Protein AF-A0A1N7IMC8-F1 (afdb_monomer)

Sequence (150 aa):
MKEKTPDLRNIAESLFIVNRHAKTAPDPRQLYELKKQTVSKLIQEKKAKKIGLHYSDRPRLSQQHSILLIEVAGYYFHIPAEKKDFQELKHLGKVDTTYRNPKPKLSLSKSKRILQQYLGKQINTAPRPSAYGSMLGNQQVVPWNQRVRR

Foldseek 3Di:
DPPDQDDQVLLLLLLVQLVVCLVPPPDNVVSVVLNVLLVVVCVVVVQKAFAAWEWDPDDPPPDTAIWTWIDHPNHIDTDHDDPVRVVVHDYPYHDDPPDDDDNDPDDNVVSSVNSCVNSVHDPPPPPDPPPPPDPPDVDPPDPPVPDDDD

Nearest PDB structures (foldseek):
  9hac-assembly1_B  TM=3.250E-01  e=1.115E+00  synthetic construct
  5aql-assembly2_C  TM=2.112E-01  e=3.549E+00  Homo sapiens
  7nqr-assembly1_A  TM=2.991E-01  e=8.330E+00  Plasmodium falciparum 3D7

Solvent-accessible surface area (backbone atoms only — not comparable to full-atom values): 9426 Å² total; per-residue (Å²): 132,85,80,79,75,74,53,64,53,59,46,36,45,22,48,52,47,40,54,57,46,34,76,71,42,94,77,28,66,70,42,49,51,53,49,51,55,51,51,54,48,31,47,76,68,66,62,36,45,81,74,26,30,24,45,51,96,75,50,89,76,83,54,86,42,60,30,28,36,32,38,28,77,86,33,73,46,81,44,86,52,53,81,64,49,70,76,76,39,57,75,70,45,68,68,77,78,85,72,72,65,79,84,67,91,76,53,63,72,59,20,52,52,52,50,32,55,70,70,68,47,80,79,82,70,70,76,73,78,56,94,86,62,77,87,74,64,92,68,85,74,75,58,86,91,73,66,80,84,128

Secondary structure (DSSP, 8-state):
----PPPHHHHHHHHHHHHHHHTT-SS-HHHHHHHHHHHHHHHHTT-SEEEEEEE-S--TTSS--EEEEEEETTEEEEEEPPTTHHHHS-EEESPP-S---------HHHHHHHHHHHTT-----PPPP-TTS-S--------GGG----

Mean predicted aligned error: 10.36 Å

Organism: NCBI:txid570947

InterPro domains:
  IPR025552 YkyB-like protein [PF14177] (8-121)

pLDDT: mean 84.99, std 15.81, range [43.16, 97.5]

Structure (mmCIF, N/CA/C/O backbone):
data_AF-A0A1N7IMC8-F1
#
_entry.id   AF-A0A1N7IMC8-F1
#
loop_
_atom_site.group_PDB
_atom_site.id
_atom_site.type_symbol
_atom_site.label_atom_id
_atom_site.label_alt_id
_atom_site.label_comp_id
_atom_site.label_asym_id
_atom_site.label_entity_id
_atom_site.label_seq_id
_atom_site.pdbx_PDB_ins_code
_atom_site.Cartn_x
_atom_site.Cartn_y
_atom_site.Cartn_z
_atom_site.occupancy
_atom_site.B_iso_or_equiv
_atom_site.auth_seq_id
_atom_site.auth_comp_id
_atom_site.auth_asym_id
_atom_site.auth_atom_id
_atom_site.pdbx_PDB_model_num
ATOM 1 N N . MET A 1 1 ? -5.290 19.804 -24.108 1.00 43.16 1 MET A N 1
ATOM 2 C CA . MET A 1 1 ? -5.328 18.322 -24.137 1.00 43.16 1 MET A CA 1
ATOM 3 C C . MET A 1 1 ? -5.717 17.848 -22.742 1.00 43.16 1 MET A C 1
ATOM 5 O O . MET A 1 1 ? -5.016 18.203 -21.807 1.00 43.16 1 MET A O 1
ATOM 9 N N . LYS A 1 2 ? -6.851 17.158 -22.554 1.00 47.12 2 LYS A N 1
ATOM 10 C CA . LYS A 1 2 ? -7.217 16.620 -21.229 1.00 47.12 2 LYS A CA 1
ATOM 11 C C . LYS A 1 2 ? -6.262 15.468 -20.912 1.00 47.12 2 LYS A C 1
ATOM 13 O O . LYS A 1 2 ? -6.271 14.469 -21.628 1.00 47.12 2 LYS A O 1
ATOM 18 N N . GLU A 1 3 ? -5.415 15.613 -19.896 1.00 59.81 3 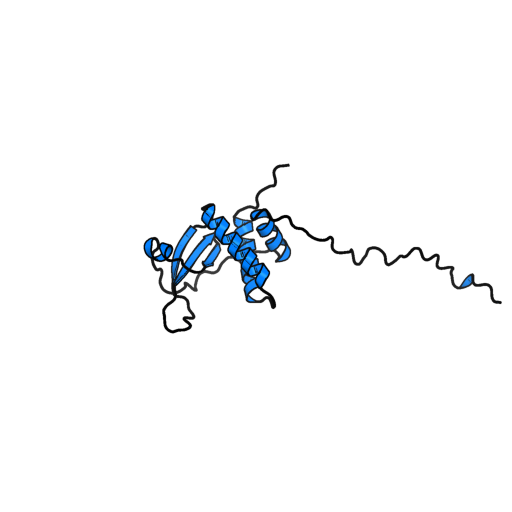GLU A N 1
ATOM 19 C CA . GLU A 1 3 ? -4.578 14.507 -19.430 1.00 59.81 3 GLU A CA 1
ATOM 20 C C . GLU A 1 3 ? -5.482 13.344 -19.010 1.00 59.81 3 GLU A C 1
ATOM 22 O O . GLU A 1 3 ? -6.345 13.483 -18.142 1.00 59.81 3 GLU A O 1
ATOM 27 N N . LYS A 1 4 ? -5.327 12.194 -19.671 1.00 76.25 4 LYS A N 1
ATOM 28 C CA . LYS A 1 4 ? -6.097 10.993 -19.349 1.00 76.25 4 LYS A CA 1
ATOM 29 C C . LYS A 1 4 ? -5.653 10.507 -17.973 1.00 76.25 4 LYS A C 1
ATOM 31 O O . LYS A 1 4 ? -4.499 10.109 -17.801 1.00 76.25 4 LYS A O 1
ATOM 36 N N . THR A 1 5 ? -6.555 10.551 -16.999 1.00 81.06 5 THR A N 1
ATOM 37 C CA . THR A 1 5 ? -6.303 10.009 -15.666 1.00 81.06 5 THR A CA 1
ATOM 38 C C . THR A 1 5 ? -5.997 8.510 -15.772 1.00 81.06 5 THR A C 1
ATOM 40 O O . THR A 1 5 ? -6.644 7.803 -16.554 1.00 81.06 5 THR A O 1
ATOM 43 N N . PRO A 1 6 ? -4.989 7.999 -15.042 1.00 87.50 6 PRO A N 1
ATOM 44 C CA . PRO A 1 6 ? -4.719 6.570 -15.031 1.00 87.50 6 PRO A CA 1
ATOM 45 C C . PRO A 1 6 ? -5.919 5.791 -14.488 1.00 87.50 6 PRO A C 1
ATOM 47 O O . PRO A 1 6 ? -6.546 6.206 -13.514 1.00 87.50 6 PRO A O 1
ATOM 50 N N . ASP A 1 7 ? -6.209 4.649 -15.107 1.00 94.00 7 ASP A N 1
ATOM 51 C CA . ASP A 1 7 ? -7.248 3.729 -14.641 1.00 94.00 7 ASP A CA 1
ATOM 52 C C . ASP A 1 7 ? -6.953 3.210 -13.218 1.00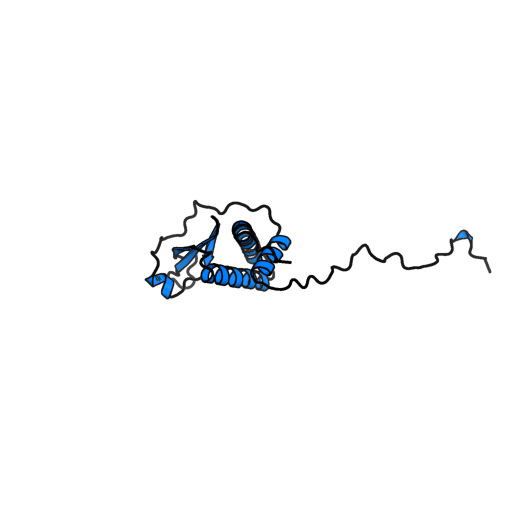 94.00 7 ASP A C 1
ATOM 54 O O . ASP A 1 7 ? -5.792 2.989 -12.854 1.00 94.00 7 ASP A O 1
ATOM 58 N N . LEU A 1 8 ? -7.995 2.984 -12.413 1.00 95.62 8 LEU A N 1
ATOM 59 C CA . LEU A 1 8 ? -7.873 2.600 -11.004 1.00 95.62 8 LEU A CA 1
ATOM 60 C C . LEU A 1 8 ? -7.145 1.263 -10.839 1.00 95.62 8 LEU A C 1
ATOM 62 O O . LEU A 1 8 ? -6.298 1.122 -9.955 1.00 95.62 8 LEU A O 1
ATOM 66 N N . ARG A 1 9 ? -7.404 0.308 -11.737 1.00 96.12 9 ARG A N 1
ATOM 67 C CA . ARG A 1 9 ? -6.698 -0.977 -11.763 1.00 96.12 9 ARG A CA 1
ATOM 68 C C . ARG A 1 9 ? -5.202 -0.796 -12.015 1.00 96.12 9 ARG A C 1
ATOM 70 O O . ARG A 1 9 ? -4.387 -1.377 -11.306 1.00 96.12 9 ARG A O 1
ATOM 77 N N . ASN A 1 10 ? -4.827 0.069 -12.959 1.00 96.12 10 ASN A N 1
ATOM 78 C CA . ASN A 1 10 ? -3.420 0.385 -13.221 1.00 96.12 10 ASN A CA 1
ATOM 79 C C . ASN A 1 10 ? -2.742 1.041 -12.011 1.00 96.12 10 ASN A C 1
ATOM 81 O O . ASN A 1 10 ? -1.562 0.788 -11.762 1.00 96.12 10 ASN A O 1
ATOM 85 N N . ILE A 1 11 ? -3.468 1.867 -11.252 1.00 97.12 11 ILE A N 1
ATOM 86 C CA . ILE A 1 11 ? -2.967 2.468 -10.009 1.00 97.12 11 ILE A CA 1
ATOM 87 C C . ILE A 1 11 ? -2.733 1.381 -8.955 1.00 97.12 11 ILE A C 1
ATOM 89 O O . ILE A 1 11 ? -1.652 1.339 -8.371 1.00 97.12 11 ILE A O 1
ATOM 93 N N . ALA A 1 12 ? -3.693 0.477 -8.747 1.00 97.38 12 ALA A N 1
ATOM 94 C CA . ALA A 1 12 ? -3.580 -0.627 -7.795 1.00 97.38 12 ALA A CA 1
ATOM 95 C C . ALA A 1 12 ? -2.404 -1.566 -8.125 1.00 97.38 12 ALA A C 1
ATOM 97 O O . ALA A 1 12 ? -1.564 -1.851 -7.267 1.00 97.38 12 ALA A O 1
ATOM 98 N N . GLU A 1 13 ? -2.279 -1.969 -9.391 1.00 97.38 13 GLU A N 1
ATOM 99 C CA . GLU A 1 13 ? -1.165 -2.777 -9.894 1.00 97.38 13 GLU A CA 1
ATOM 100 C C . GLU A 1 13 ? 0.189 -2.075 -9.693 1.00 97.38 13 GLU A C 1
ATOM 102 O O . GLU A 1 13 ? 1.155 -2.675 -9.208 1.00 97.38 13 GLU A O 1
ATOM 107 N N . SER A 1 14 ? 0.253 -0.777 -10.007 1.00 97.50 14 SER A N 1
ATOM 108 C CA . SER A 1 14 ? 1.459 0.039 -9.830 1.00 97.50 14 SER A CA 1
ATOM 109 C C . SER A 1 14 ? 1.839 0.191 -8.356 1.00 97.50 14 SER A C 1
ATOM 111 O O . SER A 1 14 ? 3.016 0.090 -8.001 1.00 97.50 14 SER A O 1
ATOM 113 N N . LEU A 1 15 ? 0.850 0.395 -7.484 1.00 97.38 15 LEU A N 1
ATOM 114 C CA . LEU A 1 15 ? 1.028 0.497 -6.039 1.00 97.38 15 LEU A CA 1
ATOM 115 C C . LEU A 1 15 ? 1.559 -0.815 -5.451 1.00 97.38 15 LEU A C 1
ATOM 117 O O . LEU A 1 15 ? 2.469 -0.791 -4.618 1.00 97.38 15 LEU A O 1
ATOM 121 N N . PHE A 1 16 ? 1.057 -1.959 -5.923 1.00 97.25 16 PHE A N 1
ATOM 122 C CA . PHE A 1 16 ? 1.556 -3.278 -5.539 1.00 97.25 16 PHE A CA 1
ATOM 123 C C . PHE A 1 16 ? 3.033 -3.463 -5.891 1.00 97.25 16 PHE A C 1
ATOM 125 O O . PHE A 1 16 ? 3.822 -3.879 -5.038 1.00 97.25 16 PHE A O 1
ATOM 132 N N . ILE A 1 17 ? 3.430 -3.099 -7.112 1.00 97.06 17 ILE A N 1
ATOM 133 C CA . ILE A 1 17 ? 4.825 -3.186 -7.556 1.00 97.06 17 ILE A CA 1
ATOM 134 C C . ILE A 1 17 ? 5.719 -2.260 -6.731 1.00 97.06 17 ILE A C 1
ATOM 136 O O . ILE A 1 17 ? 6.728 -2.713 -6.192 1.00 97.06 17 ILE A O 1
ATOM 140 N N . VAL A 1 18 ? 5.346 -0.988 -6.570 1.00 96.75 18 VAL A N 1
ATOM 141 C CA . VAL A 1 18 ? 6.126 -0.019 -5.782 1.00 96.75 18 VAL A CA 1
ATOM 142 C C . VAL A 1 18 ? 6.307 -0.499 -4.342 1.00 96.75 18 VAL A C 1
ATOM 144 O O . VAL A 1 18 ? 7.423 -0.470 -3.830 1.00 96.75 18 VAL A O 1
ATOM 147 N N . ASN A 1 19 ? 5.254 -1.025 -3.712 1.00 95.56 19 ASN A N 1
ATOM 148 C CA . ASN A 1 19 ? 5.325 -1.584 -2.363 1.00 95.56 19 ASN A CA 1
ATOM 149 C C . ASN A 1 19 ? 6.230 -2.826 -2.289 1.00 95.56 19 ASN A C 1
ATOM 151 O O . ASN A 1 19 ? 6.988 -2.967 -1.333 1.00 95.56 19 ASN A O 1
ATOM 155 N N . ARG A 1 20 ? 6.193 -3.714 -3.294 1.00 94.81 20 ARG A N 1
ATOM 156 C CA . ARG A 1 20 ? 7.106 -4.866 -3.376 1.00 94.81 20 ARG A CA 1
ATOM 157 C C . ARG A 1 20 ? 8.563 -4.408 -3.425 1.00 94.81 20 ARG A C 1
ATOM 159 O O . ARG A 1 20 ? 9.373 -4.925 -2.667 1.00 94.81 20 ARG A O 1
ATOM 166 N N . HIS A 1 21 ? 8.881 -3.432 -4.274 1.00 95.12 21 HIS A N 1
ATOM 167 C CA . HIS A 1 21 ? 10.244 -2.912 -4.396 1.00 95.12 21 HIS A CA 1
ATOM 168 C C . HIS A 1 21 ? 10.690 -2.122 -3.162 1.00 95.12 21 HIS A C 1
ATOM 170 O O . HIS A 1 21 ? 11.843 -2.238 -2.770 1.00 95.12 21 HIS A O 1
ATOM 176 N N . ALA A 1 22 ? 9.797 -1.383 -2.500 1.00 94.44 22 ALA A N 1
ATOM 177 C CA . ALA A 1 22 ? 10.119 -0.666 -1.263 1.00 94.44 22 ALA A CA 1
ATOM 178 C C . ALA A 1 22 ? 10.564 -1.602 -0.124 1.00 94.44 22 ALA A C 1
ATOM 180 O O . ALA A 1 22 ? 11.336 -1.194 0.736 1.00 94.44 22 ALA A O 1
ATOM 181 N N . LYS A 1 23 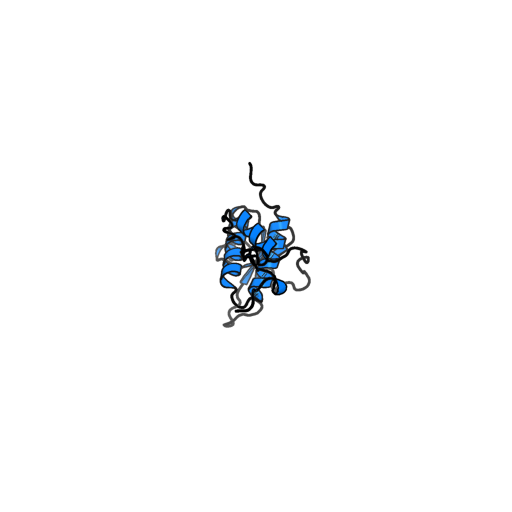? 10.101 -2.860 -0.115 1.00 91.00 23 LYS A N 1
ATOM 182 C CA . LYS A 1 23 ? 10.508 -3.864 0.883 1.00 91.00 23 LYS A CA 1
ATOM 183 C C . LYS A 1 23 ? 11.911 -4.423 0.654 1.00 91.00 23 LYS A C 1
ATOM 185 O O . LYS A 1 23 ? 12.480 -4.982 1.582 1.00 91.00 23 LYS A O 1
ATOM 190 N N . THR A 1 24 ? 12.434 -4.325 -0.566 1.00 93.00 24 THR A N 1
ATOM 191 C CA . THR A 1 24 ? 13.697 -4.968 -0.964 1.00 93.00 24 THR A CA 1
ATOM 192 C C . THR A 1 24 ? 14.752 -3.979 -1.457 1.00 93.00 24 THR A C 1
ATOM 194 O O . THR A 1 24 ? 15.873 -4.387 -1.738 1.00 93.00 24 THR A O 1
ATOM 197 N N . ALA A 1 25 ? 14.404 -2.703 -1.641 1.00 91.25 25 ALA A N 1
ATOM 198 C CA . ALA A 1 25 ? 15.323 -1.682 -2.128 1.00 91.25 25 ALA A CA 1
ATOM 199 C C . ALA A 1 25 ? 16.345 -1.290 -1.041 1.00 91.25 25 ALA A C 1
ATOM 201 O O . ALA A 1 25 ? 15.937 -1.106 0.106 1.00 91.25 25 ALA A O 1
ATOM 202 N N . PRO A 1 26 ? 17.628 -1.079 -1.397 1.00 90.19 26 PRO A N 1
ATOM 203 C CA . PRO A 1 26 ? 18.638 -0.569 -0.465 1.00 90.19 26 PRO A CA 1
ATOM 204 C C . PRO A 1 26 ? 18.283 0.810 0.111 1.00 90.19 26 PRO A C 1
ATOM 206 O O . PRO A 1 26 ? 18.447 1.038 1.304 1.00 90.19 26 PRO A O 1
ATOM 209 N N . ASP A 1 27 ? 17.735 1.704 -0.722 1.00 92.06 27 ASP A N 1
ATOM 210 C CA . ASP A 1 27 ? 17.141 2.974 -0.289 1.00 92.06 27 ASP A CA 1
ATOM 211 C C . ASP A 1 27 ? 15.647 3.020 -0.660 1.00 92.06 27 ASP A C 1
ATOM 213 O O . ASP A 1 27 ? 15.291 3.244 -1.824 1.00 92.06 27 ASP A O 1
ATOM 217 N N . PRO A 1 28 ? 14.739 2.790 0.306 1.00 93.31 28 PRO A N 1
ATOM 218 C CA . PRO A 1 28 ? 13.314 2.716 0.029 1.00 93.31 28 PRO A CA 1
ATOM 219 C C . PRO A 1 28 ? 12.575 4.048 0.242 1.00 93.31 28 PRO A C 1
ATOM 221 O O . PRO A 1 28 ? 11.362 4.097 0.020 1.00 93.31 28 PRO A O 1
ATOM 224 N N . ARG A 1 29 ? 13.255 5.130 0.662 1.00 93.75 29 ARG A N 1
ATOM 225 C CA . ARG A 1 29 ? 12.621 6.390 1.111 1.00 93.75 29 ARG A CA 1
ATOM 226 C C . ARG A 1 29 ? 11.637 6.955 0.084 1.00 93.75 29 ARG A C 1
ATOM 228 O O . ARG A 1 29 ? 10.473 7.194 0.405 1.00 93.75 29 ARG A O 1
ATOM 235 N N . GLN A 1 30 ? 12.071 7.090 -1.170 1.00 93.38 30 GLN A N 1
ATOM 236 C CA . GLN A 1 30 ? 11.233 7.630 -2.249 1.00 93.38 30 GLN A CA 1
ATOM 237 C C . GLN A 1 30 ? 10.020 6.741 -2.563 1.00 93.38 30 GLN A C 1
ATOM 239 O O . GLN A 1 30 ? 8.939 7.245 -2.867 1.00 93.38 30 GLN A O 1
ATOM 244 N N . LEU A 1 31 ? 10.185 5.416 -2.497 1.00 95.06 31 LEU A N 1
ATOM 245 C CA . LEU A 1 31 ? 9.114 4.465 -2.800 1.00 95.06 31 LEU A CA 1
ATOM 246 C C . LEU A 1 31 ? 8.063 4.430 -1.685 1.00 95.06 31 LEU A C 1
ATOM 248 O O . LEU A 1 31 ? 6.869 4.353 -1.979 1.00 95.06 31 LEU A O 1
ATOM 252 N N . TYR A 1 32 ? 8.488 4.529 -0.421 1.00 93.62 32 TYR A N 1
ATOM 253 C CA . TYR A 1 32 ? 7.574 4.644 0.715 1.00 93.62 32 TYR A CA 1
ATOM 254 C C . TYR A 1 32 ? 6.756 5.926 0.658 1.00 93.62 32 TYR A C 1
ATOM 256 O O . TYR A 1 32 ? 5.542 5.872 0.849 1.00 93.62 32 TYR A O 1
ATOM 264 N N . GLU A 1 33 ? 7.395 7.052 0.347 1.00 94.88 33 GLU A N 1
ATOM 265 C CA . GLU A 1 33 ? 6.698 8.330 0.237 1.00 94.88 33 GLU A CA 1
ATOM 266 C C . GLU A 1 33 ? 5.683 8.312 -0.913 1.00 94.88 33 GLU A C 1
ATOM 268 O O . GLU A 1 33 ? 4.523 8.687 -0.733 1.00 94.88 33 GLU A O 1
ATOM 273 N N . LEU A 1 34 ? 6.075 7.765 -2.070 1.00 95.56 34 LEU A N 1
ATOM 274 C CA . LEU A 1 34 ? 5.180 7.602 -3.213 1.00 95.56 34 LEU A CA 1
ATOM 275 C C . LEU A 1 34 ? 3.972 6.715 -2.873 1.00 95.56 34 LEU A C 1
ATOM 277 O O . LEU A 1 34 ? 2.835 7.072 -3.190 1.00 95.56 34 LEU A O 1
ATOM 281 N N . LYS A 1 35 ? 4.198 5.582 -2.191 1.00 95.50 35 LYS A N 1
ATOM 282 C CA . LYS A 1 35 ? 3.127 4.700 -1.702 1.00 95.50 35 LYS A CA 1
ATOM 283 C C . LYS A 1 35 ? 2.196 5.454 -0.751 1.00 95.50 35 LYS A C 1
ATOM 285 O O . LYS A 1 35 ? 0.982 5.410 -0.939 1.00 95.50 35 LYS A O 1
ATOM 290 N N . LYS A 1 36 ? 2.754 6.125 0.260 1.00 95.56 36 LYS A N 1
ATOM 291 C CA . LYS A 1 36 ? 2.001 6.825 1.308 1.00 95.56 36 LYS A CA 1
ATOM 292 C C . LYS A 1 36 ? 1.072 7.873 0.704 1.00 95.56 36 LYS A C 1
ATOM 294 O O . LYS A 1 36 ? -0.132 7.802 0.918 1.00 95.56 36 LYS A O 1
ATOM 299 N N . GLN A 1 37 ? 1.612 8.770 -0.117 1.00 96.56 37 GLN A N 1
ATOM 300 C CA . GLN A 1 37 ? 0.835 9.822 -0.776 1.00 96.56 37 GLN A CA 1
ATOM 301 C C . GLN A 1 37 ? -0.264 9.254 -1.676 1.00 96.56 37 GLN A C 1
ATOM 303 O O . GLN A 1 37 ? -1.392 9.743 -1.658 1.00 96.56 37 GLN A O 1
ATOM 308 N N . THR A 1 38 ? 0.047 8.200 -2.438 1.00 97.12 38 THR A N 1
ATOM 309 C CA . THR A 1 38 ? -0.931 7.540 -3.315 1.00 97.12 38 THR A CA 1
ATOM 310 C C . THR A 1 38 ? -2.102 6.988 -2.508 1.00 97.12 38 THR A C 1
ATOM 312 O O . THR A 1 38 ? -3.253 7.237 -2.859 1.00 97.12 38 THR A O 1
ATOM 315 N N . VAL A 1 39 ? -1.826 6.268 -1.416 1.00 96.88 39 VAL A N 1
ATOM 316 C CA . VAL A 1 39 ? -2.875 5.693 -0.562 1.00 96.88 39 VAL A CA 1
ATOM 317 C C . VAL A 1 39 ? -3.704 6.783 0.109 1.00 96.88 39 VAL A C 1
ATOM 319 O O . VAL A 1 39 ? -4.929 6.709 0.065 1.00 96.88 39 VAL A O 1
ATOM 322 N N . SER A 1 40 ? -3.068 7.817 0.667 1.00 96.25 40 SER A N 1
ATOM 323 C CA . SER A 1 40 ? -3.786 8.947 1.268 1.00 96.25 40 SER A CA 1
ATOM 324 C C . SER A 1 40 ? -4.746 9.596 0.270 1.00 96.25 40 SER A C 1
ATOM 326 O O . SER A 1 40 ? -5.913 9.798 0.597 1.00 96.25 40 SER A O 1
ATOM 328 N N . LYS A 1 41 ? -4.297 9.829 -0.970 1.00 96.94 41 LYS A N 1
ATOM 329 C CA . LYS A 1 41 ? -5.143 10.378 -2.036 1.00 96.94 41 LYS A CA 1
ATOM 330 C C . LYS A 1 41 ? -6.288 9.432 -2.415 1.00 96.94 41 LYS A C 1
ATOM 332 O O . LYS A 1 41 ? -7.419 9.877 -2.551 1.00 96.94 41 LYS A O 1
ATOM 337 N N . LEU A 1 42 ? -6.032 8.127 -2.549 1.00 97.12 42 LEU A N 1
ATOM 338 C CA . LEU A 1 42 ? -7.078 7.135 -2.845 1.00 97.12 42 LEU A CA 1
ATOM 339 C C . LEU A 1 42 ? -8.169 7.084 -1.763 1.00 97.12 42 LEU A C 1
ATOM 341 O O . LEU A 1 42 ? -9.344 6.943 -2.096 1.00 97.12 42 LEU A O 1
ATOM 345 N N . ILE A 1 43 ? -7.797 7.210 -0.487 1.00 95.62 43 ILE A N 1
ATOM 346 C CA . ILE A 1 43 ? -8.752 7.253 0.629 1.00 95.62 43 ILE A CA 1
ATOM 347 C C . ILE A 1 43 ? -9.560 8.557 0.593 1.00 95.62 43 ILE A C 1
ATOM 349 O O . ILE A 1 43 ? -10.783 8.512 0.698 1.00 95.62 43 ILE A O 1
ATOM 353 N N . GLN A 1 44 ? -8.903 9.704 0.388 1.00 95.75 44 GLN A N 1
ATOM 354 C CA . GLN A 1 44 ? -9.566 11.012 0.277 1.00 95.75 44 GLN A CA 1
ATOM 355 C C . GLN A 1 44 ? -10.569 11.059 -0.884 1.00 95.75 44 GLN A C 1
ATOM 357 O O . GLN A 1 44 ? -11.675 11.569 -0.730 1.00 95.75 44 GLN A O 1
ATOM 362 N N . GLU A 1 45 ? -10.214 10.470 -2.026 1.00 96.06 45 GLU A N 1
ATOM 363 C CA . GLU A 1 45 ? -11.076 10.380 -3.210 1.00 96.06 45 GLU A CA 1
ATOM 364 C C . GLU A 1 45 ? -12.132 9.263 -3.119 1.00 96.06 45 GLU A C 1
ATOM 366 O O . GLU A 1 45 ? -12.849 9.028 -4.090 1.00 96.06 45 GLU A O 1
ATOM 371 N N . LYS A 1 46 ? -12.231 8.551 -1.985 1.00 96.12 46 LYS A N 1
ATOM 372 C CA . LYS A 1 46 ? -13.132 7.397 -1.782 1.00 96.12 46 LYS A CA 1
ATOM 373 C C . LYS A 1 46 ? -12.957 6.279 -2.826 1.00 96.12 46 LYS A C 1
ATOM 375 O O . LYS A 1 46 ? -13.881 5.519 -3.095 1.00 96.12 46 LYS A O 1
ATOM 380 N N . LYS A 1 47 ? -11.757 6.162 -3.403 1.00 96.50 47 LYS A N 1
ATOM 381 C CA . LYS A 1 47 ? -11.363 5.112 -4.364 1.00 96.50 47 LYS A CA 1
ATOM 382 C C . LYS A 1 47 ? -10.741 3.887 -3.695 1.00 96.50 47 LYS A C 1
ATOM 384 O O . LYS A 1 47 ? -10.574 2.860 -4.345 1.00 96.50 47 LYS A O 1
ATOM 389 N N . ALA A 1 48 ? -10.371 4.007 -2.421 1.00 97.06 48 ALA A N 1
ATOM 390 C CA . ALA A 1 48 ? -9.963 2.894 -1.575 1.00 97.06 48 ALA A CA 1
ATOM 391 C C . ALA A 1 48 ? -11.061 2.582 -0.558 1.00 97.06 48 ALA A C 1
ATOM 393 O O . ALA A 1 48 ? -11.558 3.484 0.121 1.00 97.06 48 ALA A O 1
ATOM 394 N N . LYS A 1 49 ? -11.397 1.301 -0.410 1.00 96.62 49 LYS A N 1
ATOM 395 C CA . LYS A 1 49 ? -12.350 0.829 0.592 1.00 96.62 49 LYS A CA 1
ATOM 396 C C . LYS A 1 49 ? -11.602 0.362 1.834 1.00 96.62 49 LYS A C 1
ATOM 398 O O . LYS A 1 49 ? -10.740 -0.509 1.748 1.00 96.62 49 LYS A O 1
ATOM 403 N N . LYS A 1 50 ? -11.943 0.911 3.001 1.00 96.75 50 LYS A N 1
ATOM 404 C CA . LYS A 1 50 ? -11.485 0.374 4.289 1.00 96.75 50 LYS A CA 1
ATOM 405 C C . LYS A 1 50 ? -12.287 -0.891 4.603 1.00 96.75 50 LYS A C 1
ATOM 407 O O . LYS A 1 50 ? -13.513 -0.841 4.630 1.00 96.75 50 LYS A O 1
ATOM 412 N N . ILE A 1 51 ? -11.609 -2.022 4.778 1.00 96.25 51 ILE A N 1
ATOM 413 C CA . ILE A 1 51 ? -12.260 -3.330 4.958 1.00 96.25 51 ILE A CA 1
ATOM 414 C C . ILE A 1 51 ? -12.369 -3.696 6.438 1.00 96.25 51 ILE A C 1
ATOM 416 O O . ILE A 1 51 ? -13.413 -4.169 6.883 1.00 96.25 51 ILE A O 1
ATOM 420 N N . GLY A 1 52 ? -11.301 -3.481 7.202 1.00 96.50 52 GLY A N 1
ATOM 421 C CA . GLY A 1 52 ? -11.263 -3.814 8.622 1.00 96.50 52 GLY A CA 1
ATOM 422 C C . GLY A 1 52 ? -9.851 -3.818 9.188 1.00 96.50 52 GLY A C 1
ATOM 423 O O . GLY A 1 52 ? -8.886 -3.503 8.490 1.00 96.50 52 GLY A O 1
ATOM 424 N N . LEU A 1 53 ? -9.738 -4.177 10.461 1.00 96.00 53 LEU A N 1
ATOM 425 C CA . LEU A 1 53 ? -8.471 -4.206 11.188 1.00 96.00 53 LEU A CA 1
ATOM 426 C C . LEU A 1 53 ? -7.947 -5.637 11.317 1.00 96.00 53 LEU A C 1
ATOM 428 O O . LEU A 1 53 ? -8.707 -6.555 11.606 1.00 96.00 53 LEU A O 1
ATOM 432 N N . HIS A 1 54 ? -6.648 -5.824 11.137 1.00 94.81 54 HIS A N 1
ATOM 433 C CA . HIS A 1 54 ? -5.953 -7.070 11.446 1.00 94.81 54 HIS A CA 1
ATOM 434 C C . HIS A 1 54 ? -4.935 -6.843 12.550 1.00 94.81 54 HIS A C 1
ATOM 436 O O . HIS A 1 54 ? -4.358 -5.763 12.653 1.00 94.81 54 HIS A O 1
ATOM 442 N N . TYR A 1 55 ? -4.621 -7.886 13.306 1.00 91.75 55 TYR A N 1
ATOM 443 C CA . TYR A 1 55 ? -3.455 -7.870 14.175 1.00 91.75 55 TYR A CA 1
ATOM 444 C C . TYR A 1 55 ? -2.169 -7.921 13.348 1.00 91.75 55 TYR A C 1
ATOM 446 O O . TYR A 1 55 ? -2.081 -8.633 12.353 1.00 91.75 55 TYR A O 1
ATOM 454 N N . SER A 1 56 ? -1.162 -7.160 13.763 1.00 88.44 56 SER A N 1
ATOM 455 C CA . SER A 1 56 ? 0.188 -7.235 13.215 1.00 88.44 56 SER A CA 1
ATOM 456 C C . SER A 1 56 ? 0.871 -8.522 13.670 1.00 88.44 56 SER A C 1
ATOM 458 O O . SER A 1 56 ? 0.893 -8.823 14.862 1.00 88.44 56 SER A O 1
ATOM 460 N N . ASP A 1 57 ? 1.509 -9.232 12.741 1.00 81.12 57 ASP A N 1
ATOM 461 C CA . ASP A 1 57 ? 2.222 -10.483 13.034 1.00 81.12 57 ASP A CA 1
ATOM 462 C C . ASP A 1 57 ? 3.511 -10.285 13.857 1.00 81.12 57 ASP A C 1
ATOM 464 O O . ASP A 1 57 ? 4.072 -11.251 14.369 1.00 81.12 57 ASP A O 1
ATOM 468 N N . ARG A 1 58 ? 4.032 -9.051 13.965 1.00 77.75 58 ARG A N 1
ATOM 469 C CA . ARG A 1 58 ? 5.297 -8.746 14.668 1.00 77.75 58 ARG A CA 1
ATOM 470 C C . ARG A 1 58 ? 5.138 -7.611 15.690 1.00 77.75 58 ARG A C 1
ATOM 472 O O . ARG A 1 58 ? 5.610 -6.498 15.436 1.00 77.75 58 ARG A O 1
ATOM 479 N N . PRO A 1 59 ? 4.479 -7.847 16.838 1.00 73.19 59 PRO A N 1
ATOM 480 C CA . PRO A 1 59 ? 4.426 -6.869 17.920 1.00 73.19 59 PRO A CA 1
ATOM 481 C C . PRO A 1 59 ? 5.816 -6.719 18.562 1.00 73.19 59 PRO A C 1
ATOM 483 O O . PRO A 1 59 ? 6.390 -7.685 19.052 1.00 73.19 59 PRO A O 1
ATOM 486 N N . ARG A 1 60 ? 6.387 -5.506 18.547 1.00 67.75 60 ARG A N 1
ATOM 487 C CA . ARG A 1 60 ? 7.747 -5.240 19.068 1.00 67.75 60 ARG A CA 1
ATOM 488 C C . ARG A 1 60 ? 7.844 -5.224 20.601 1.00 67.75 60 ARG A C 1
ATOM 490 O O . ARG A 1 60 ? 8.922 -5.469 21.121 1.00 67.75 60 ARG A O 1
ATOM 497 N N . LEU A 1 61 ? 6.756 -4.895 21.303 1.00 68.88 61 LEU A N 1
ATOM 498 C CA . LEU A 1 61 ? 6.737 -4.626 22.753 1.00 68.88 61 LEU A CA 1
ATOM 499 C C . LEU A 1 61 ? 5.629 -5.406 23.484 1.00 68.88 61 LEU A C 1
ATOM 501 O O . LEU A 1 61 ? 5.038 -4.897 24.430 1.00 68.88 61 LEU A O 1
ATOM 505 N N . SER A 1 62 ? 5.257 -6.591 22.986 1.00 63.19 62 SER A N 1
ATOM 506 C CA . SER A 1 62 ? 4.120 -7.403 23.475 1.00 63.19 62 SER A CA 1
ATOM 507 C C . SER A 1 62 ? 2.738 -6.728 23.440 1.00 63.19 62 SER A C 1
ATOM 509 O O . SER A 1 62 ? 1.732 -7.378 23.703 1.00 63.19 62 SER A O 1
ATOM 511 N N . GLN A 1 63 ? 2.647 -5.458 23.043 1.00 71.12 63 GLN A N 1
ATOM 512 C CA . GLN A 1 63 ? 1.386 -4.791 22.750 1.00 71.12 63 GLN A CA 1
ATOM 513 C C . GLN A 1 63 ? 0.915 -5.181 21.350 1.00 71.12 63 GLN A C 1
ATOM 515 O O . GLN A 1 63 ? 1.626 -5.009 20.352 1.00 71.12 63 GLN A O 1
ATOM 520 N N . GLN A 1 64 ? -0.295 -5.721 21.283 1.00 82.06 64 GLN A N 1
ATOM 521 C CA . GLN A 1 64 ? -0.930 -6.134 20.045 1.00 82.06 64 GLN A CA 1
ATOM 522 C C . GLN A 1 64 ? -1.255 -4.900 19.189 1.00 82.06 64 GLN A C 1
ATOM 524 O O . GLN A 1 64 ? -2.169 -4.135 19.485 1.00 82.06 64 GLN A O 1
ATOM 529 N N . HIS A 1 65 ? -0.481 -4.681 18.125 1.00 88.25 65 HIS A N 1
ATOM 530 C CA . HIS A 1 65 ? -0.719 -3.582 17.189 1.00 88.25 65 HIS A CA 1
ATOM 531 C C . HIS A 1 65 ? -1.725 -4.007 16.120 1.00 88.25 65 HIS A C 1
ATOM 533 O O . HIS A 1 65 ? -1.602 -5.104 15.576 1.00 88.25 65 HIS A O 1
ATOM 539 N N . SER A 1 66 ? -2.679 -3.137 15.787 1.00 91.56 66 SER A N 1
ATOM 540 C CA . SER A 1 66 ? -3.623 -3.383 14.692 1.00 91.56 66 SER A CA 1
ATOM 541 C C . SER A 1 66 ? -3.243 -2.577 13.453 1.00 91.56 66 SER A C 1
ATOM 543 O O . SER A 1 66 ? -2.859 -1.414 13.545 1.00 91.56 66 SER A O 1
ATOM 545 N N . ILE A 1 67 ? -3.363 -3.205 12.291 1.00 93.88 67 ILE A N 1
ATOM 546 C CA . ILE A 1 67 ? -3.110 -2.635 10.970 1.00 93.88 67 ILE A CA 1
ATOM 547 C C . ILE A 1 67 ? -4.415 -2.600 10.179 1.00 93.88 67 ILE A C 1
ATOM 549 O O . ILE A 1 67 ? -5.220 -3.528 10.235 1.00 93.88 67 ILE A O 1
ATOM 553 N N . LEU A 1 68 ? -4.619 -1.532 9.419 1.00 96.06 68 LEU A N 1
ATOM 554 C CA . LEU A 1 68 ? -5.808 -1.351 8.600 1.00 96.06 68 LEU A CA 1
ATOM 555 C C . LEU A 1 68 ? -5.634 -2.065 7.258 1.00 96.06 68 LEU A C 1
ATOM 557 O O . LEU A 1 68 ? -4.663 -1.819 6.540 1.00 96.06 68 LEU A O 1
ATOM 561 N N . LEU A 1 69 ? -6.597 -2.918 6.913 1.00 96.44 69 LEU A N 1
ATOM 562 C CA . LEU A 1 69 ? -6.749 -3.509 5.592 1.00 96.44 69 LEU A CA 1
ATOM 563 C C . LEU A 1 69 ? -7.587 -2.586 4.704 1.00 96.44 69 LEU A C 1
ATOM 565 O O . LEU A 1 69 ? -8.743 -2.284 5.014 1.00 96.44 69 LEU A O 1
ATOM 569 N N . ILE A 1 70 ? -7.022 -2.199 3.566 1.00 96.88 70 ILE A N 1
ATOM 570 C CA . ILE A 1 70 ? -7.733 -1.485 2.505 1.00 96.88 70 ILE A CA 1
ATOM 571 C C . ILE A 1 70 ? -7.759 -2.306 1.219 1.00 96.88 70 ILE A C 1
ATOM 573 O O . ILE A 1 70 ? -6.833 -3.072 0.949 1.00 96.88 70 ILE A O 1
ATOM 577 N N . GLU A 1 71 ? -8.796 -2.103 0.415 1.00 96.81 71 GLU A N 1
ATOM 578 C CA . GLU A 1 71 ? -8.970 -2.682 -0.915 1.00 96.81 71 GLU A CA 1
ATOM 579 C C . GLU A 1 71 ? -9.013 -1.572 -1.975 1.00 96.81 71 GLU A C 1
ATOM 581 O O . GLU A 1 71 ? -9.604 -0.509 -1.768 1.00 96.81 71 GLU A O 1
ATOM 586 N N . VAL A 1 72 ? -8.326 -1.807 -3.093 1.00 97.50 72 VAL A N 1
ATOM 587 C CA . VAL A 1 72 ? -8.271 -0.926 -4.262 1.00 97.50 72 VAL A CA 1
ATOM 588 C C . VAL A 1 72 ? -8.291 -1.792 -5.521 1.00 97.50 72 VAL A C 1
ATOM 590 O O . VAL A 1 72 ? -7.292 -2.433 -5.844 1.00 97.50 72 VAL A O 1
ATOM 593 N N . ALA A 1 73 ? -9.407 -1.800 -6.251 1.00 95.75 73 ALA A N 1
ATOM 594 C CA . ALA A 1 73 ? -9.576 -2.543 -7.507 1.00 95.75 73 ALA A CA 1
ATOM 595 C C . ALA A 1 73 ? -9.143 -4.027 -7.432 1.00 95.75 73 ALA A C 1
ATOM 597 O O . ALA A 1 73 ? -8.425 -4.526 -8.300 1.00 95.75 73 ALA A O 1
ATOM 598 N N . GLY A 1 74 ? -9.548 -4.729 -6.373 1.00 94.50 74 GLY A N 1
ATOM 599 C CA . GLY A 1 74 ? -9.230 -6.135 -6.104 1.00 94.50 74 GLY A CA 1
ATOM 600 C C . GLY A 1 74 ? -7.852 -6.375 -5.477 1.00 94.50 74 GLY A C 1
ATOM 601 O O . GLY A 1 74 ? -7.498 -7.519 -5.183 1.00 94.50 74 GLY A O 1
ATOM 602 N N . TYR A 1 75 ? -7.061 -5.323 -5.250 1.00 96.94 75 TYR A N 1
ATOM 603 C CA . TYR A 1 75 ? -5.793 -5.408 -4.531 1.00 96.94 75 TYR A CA 1
ATOM 604 C C . TYR A 1 75 ? -5.955 -4.978 -3.082 1.00 96.94 75 TYR A C 1
ATOM 606 O O . TYR A 1 75 ? -6.536 -3.939 -2.788 1.00 96.94 75 TYR A O 1
ATOM 614 N N . TYR A 1 76 ? -5.346 -5.738 -2.185 1.00 96.69 76 TYR A N 1
ATOM 615 C CA . TYR A 1 76 ? -5.3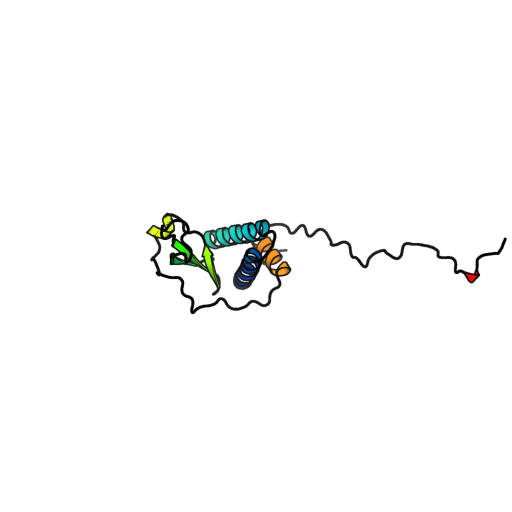99 -5.507 -0.754 1.00 96.69 76 TYR A CA 1
ATOM 616 C C . TYR A 1 76 ? -4.061 -4.995 -0.232 1.00 96.69 76 TYR A C 1
ATOM 618 O O . TYR A 1 76 ? -2.990 -5.493 -0.602 1.00 96.69 76 TYR A O 1
ATOM 626 N N . PHE A 1 77 ? -4.115 -4.002 0.648 1.00 95.38 77 PHE A N 1
ATOM 627 C CA . PHE A 1 77 ? -2.938 -3.387 1.2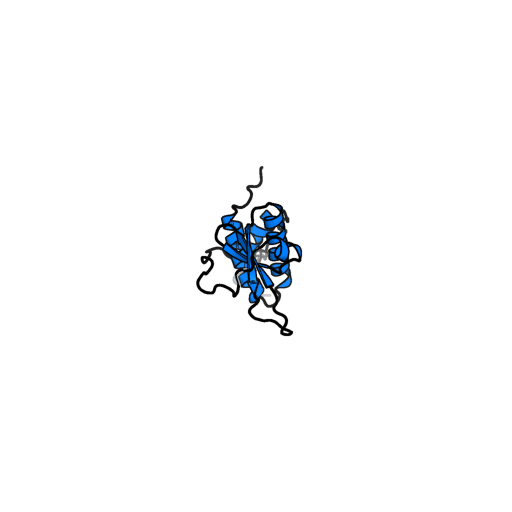49 1.00 95.38 77 PHE A CA 1
ATOM 628 C C . PHE A 1 77 ? -3.143 -3.175 2.740 1.00 95.38 77 PHE A C 1
ATOM 630 O O . PHE A 1 77 ? -4.230 -2.814 3.183 1.00 95.38 77 PHE A O 1
ATOM 637 N N . HIS A 1 78 ? -2.059 -3.320 3.499 1.00 94.25 78 HIS A N 1
ATOM 638 C CA . HIS A 1 78 ? -2.025 -2.913 4.896 1.00 94.25 78 HIS A CA 1
ATOM 639 C C . HIS A 1 78 ? -1.363 -1.545 5.051 1.00 94.25 78 HIS A C 1
ATOM 641 O O . HIS A 1 78 ? -0.299 -1.271 4.467 1.00 94.25 78 HIS A O 1
ATOM 647 N N . ILE A 1 79 ? -1.990 -0.705 5.868 1.00 93.62 79 ILE A N 1
ATOM 648 C CA . ILE A 1 79 ? -1.477 0.589 6.318 1.00 93.62 79 ILE A CA 1
ATOM 649 C C . ILE A 1 79 ? -1.588 0.705 7.845 1.00 93.62 79 ILE A C 1
ATOM 651 O O . ILE A 1 79 ? -2.336 -0.061 8.457 1.00 93.62 79 ILE A O 1
ATOM 655 N N . PRO A 1 80 ? -0.832 1.617 8.482 1.00 92.31 80 PRO A N 1
ATOM 656 C CA . PRO A 1 80 ? -1.013 1.901 9.903 1.00 92.31 80 PRO A CA 1
ATOM 657 C C . PRO A 1 80 ? -2.463 2.306 10.183 1.00 92.31 80 PRO A C 1
ATOM 659 O O . PRO A 1 80 ? -3.015 3.115 9.440 1.00 92.31 80 PRO A O 1
ATOM 662 N N . ALA A 1 81 ? -3.067 1.727 11.220 1.00 93.19 81 ALA A N 1
ATOM 663 C CA . ALA A 1 81 ? -4.413 2.095 11.643 1.00 93.19 81 ALA A CA 1
ATOM 664 C C . ALA A 1 81 ? -4.397 3.421 12.419 1.00 93.19 81 ALA A C 1
ATOM 666 O O . ALA A 1 81 ? -3.491 3.679 13.216 1.00 93.19 81 ALA A O 1
ATOM 667 N N . GLU A 1 82 ? -5.416 4.247 12.212 1.00 93.50 82 GLU A N 1
ATOM 668 C CA . GLU A 1 82 ? -5.653 5.484 12.950 1.00 93.50 82 GLU A CA 1
ATOM 669 C C . GLU A 1 82 ? -6.709 5.279 14.041 1.00 93.50 82 GLU A C 1
ATOM 671 O O . GLU A 1 82 ? -7.519 4.359 13.979 1.00 93.50 82 GLU A O 1
ATOM 676 N N . LYS A 1 83 ? -6.766 6.179 15.033 1.00 92.56 83 LYS A N 1
ATOM 677 C CA . LYS A 1 83 ? -7.727 6.085 16.153 1.00 92.56 83 LYS A CA 1
ATOM 678 C C . LYS A 1 83 ? -9.187 5.952 15.697 1.00 92.56 83 LYS A C 1
ATOM 680 O O . LYS A 1 83 ? -9.947 5.221 16.322 1.00 92.56 83 LYS A O 1
ATOM 685 N N . LYS A 1 84 ? -9.562 6.636 14.611 1.00 93.62 84 LYS A N 1
ATOM 686 C CA . LYS A 1 84 ? -10.919 6.589 14.044 1.00 93.62 84 LYS A CA 1
ATOM 687 C C . LYS A 1 84 ? -11.265 5.212 13.476 1.00 93.62 84 LYS A C 1
ATOM 689 O O . LYS A 1 84 ? -12.394 4.761 13.619 1.00 93.62 84 LYS A O 1
ATOM 694 N N . ASP A 1 85 ? -10.281 4.508 12.918 1.00 93.62 85 ASP A N 1
ATOM 695 C CA . ASP A 1 85 ? -10.496 3.183 12.332 1.00 93.62 85 ASP A CA 1
ATOM 696 C C . ASP A 1 85 ? -10.957 2.165 13.384 1.00 93.62 85 ASP A C 1
ATOM 698 O O . ASP A 1 85 ? -11.772 1.304 13.078 1.00 93.62 85 ASP A O 1
ATOM 702 N N . PHE A 1 86 ? -10.495 2.288 14.633 1.00 93.00 86 PHE A N 1
ATOM 703 C CA . PHE A 1 86 ? -10.920 1.424 15.744 1.00 93.00 86 PHE A CA 1
ATOM 704 C C . PHE A 1 86 ? -12.368 1.651 16.184 1.00 93.00 86 PHE A C 1
ATOM 706 O O . PHE A 1 86 ? -12.950 0.774 16.813 1.00 93.00 86 PHE A O 1
ATOM 713 N N . GLN A 1 87 ? -12.935 2.821 15.886 1.00 94.00 87 GLN A N 1
ATOM 714 C CA . GLN A 1 87 ? -14.321 3.153 16.219 1.00 94.00 87 GLN A CA 1
ATOM 715 C C . GLN A 1 87 ? -15.272 2.735 15.095 1.00 94.00 87 GLN A C 1
ATOM 717 O O . GLN A 1 87 ? -16.382 2.285 15.356 1.00 94.00 87 GLN A O 1
ATOM 722 N N . GLU A 1 88 ? -14.830 2.881 13.843 1.00 93.94 88 GLU A N 1
ATOM 723 C CA . GLU A 1 88 ? -15.672 2.697 12.657 1.00 93.94 88 GLU A CA 1
ATOM 724 C C . GLU A 1 88 ? -15.606 1.279 12.070 1.00 93.94 88 GLU A C 1
ATOM 726 O O . GLU A 1 88 ? -16.527 0.862 11.365 1.00 93.94 88 GLU A O 1
ATOM 731 N N . LEU A 1 89 ? -14.520 0.532 12.309 1.00 95.56 89 LEU A N 1
ATOM 732 C CA . LEU A 1 89 ? -14.256 -0.731 11.622 1.00 95.56 89 LEU A CA 1
ATOM 733 C C . LEU A 1 89 ? -14.161 -1.916 12.577 1.00 95.56 89 LEU A C 1
ATOM 735 O O . LEU A 1 89 ? -13.557 -1.860 13.645 1.00 95.56 89 LEU A O 1
ATOM 739 N N . LYS A 1 90 ? -14.687 -3.054 12.115 1.00 95.00 90 LYS A N 1
ATOM 740 C CA . LYS A 1 90 ? -14.555 -4.330 12.815 1.00 95.00 90 LYS A CA 1
ATOM 741 C C . LYS A 1 90 ? -13.122 -4.860 12.778 1.00 95.00 90 LYS A C 1
ATOM 743 O O . LYS A 1 90 ? -12.410 -4.742 11.774 1.00 95.00 90 LYS A O 1
ATOM 748 N N . HIS A 1 91 ? -12.744 -5.531 13.859 1.00 94.69 91 HIS A N 1
ATOM 749 C CA . HIS A 1 91 ? -11.515 -6.304 13.914 1.00 94.69 91 HIS A CA 1
ATOM 750 C C . HIS A 1 91 ? -11.732 -7.682 13.268 1.00 94.69 91 HIS A C 1
ATOM 752 O O . HIS A 1 91 ? -12.612 -8.437 13.668 1.00 94.69 91 HIS A O 1
ATOM 758 N N . LEU A 1 92 ? -10.936 -8.002 12.252 1.00 93.94 92 LEU A N 1
ATOM 759 C CA . LEU A 1 92 ? -11.001 -9.231 11.454 1.00 93.94 92 LEU A CA 1
ATOM 760 C C . LEU A 1 92 ? -10.134 -10.361 12.035 1.00 93.94 92 LEU A C 1
ATOM 762 O O . LEU A 1 92 ? -10.210 -11.499 11.586 1.00 93.94 92 LEU A O 1
ATOM 766 N N . GLY A 1 93 ? -9.318 -10.057 13.046 1.00 92.25 93 GLY A N 1
ATOM 767 C CA . GLY A 1 93 ? -8.479 -11.031 13.741 1.00 92.25 93 GLY A CA 1
ATOM 768 C C . GLY A 1 93 ? -7.069 -11.092 13.162 1.00 92.25 93 GLY A C 1
ATOM 769 O O . GLY A 1 93 ? -6.441 -10.056 12.938 1.00 92.25 93 GLY A O 1
ATOM 770 N N . LYS A 1 94 ? -6.537 -12.303 12.985 1.00 89.94 94 LYS A N 1
ATOM 771 C CA . LYS A 1 94 ? -5.202 -12.510 12.401 1.00 89.94 94 LYS A CA 1
ATOM 772 C C . LYS A 1 94 ? -5.222 -12.219 10.899 1.00 89.94 94 LYS A C 1
ATOM 774 O O . LYS A 1 94 ? -6.270 -12.297 10.268 1.00 89.94 94 LYS A O 1
ATOM 779 N N . VAL A 1 95 ? -4.061 -11.887 10.337 1.00 88.00 95 VAL A N 1
ATOM 780 C CA . VAL A 1 95 ? -3.926 -11.663 8.894 1.00 88.00 95 VAL A CA 1
ATOM 781 C C . VAL A 1 95 ? -4.285 -12.945 8.142 1.00 88.00 95 VAL A C 1
ATOM 783 O O . VAL A 1 95 ? -3.701 -13.999 8.389 1.00 88.00 95 VAL A O 1
ATOM 786 N N . ASP A 1 96 ? -5.222 -12.842 7.203 1.00 86.44 96 ASP A N 1
ATOM 787 C CA . ASP A 1 96 ? -5.522 -13.928 6.274 1.00 86.44 96 ASP A CA 1
ATOM 788 C C . ASP A 1 96 ? -4.330 -14.179 5.334 1.00 86.44 96 ASP A C 1
ATOM 790 O O . ASP A 1 96 ? -3.862 -13.282 4.627 1.00 86.44 96 ASP A O 1
ATOM 794 N N . THR A 1 97 ? -3.826 -15.413 5.342 1.00 85.31 97 THR A N 1
ATOM 795 C CA . THR A 1 97 ? -2.684 -15.854 4.529 1.00 85.31 97 THR A CA 1
ATOM 796 C C . THR A 1 97 ? -3.096 -16.604 3.264 1.00 85.31 97 THR A C 1
ATOM 798 O O . THR A 1 97 ? -2.238 -16.897 2.424 1.00 85.31 97 THR A O 1
ATOM 801 N N . THR A 1 98 ? -4.388 -16.904 3.105 1.00 89.50 98 THR A N 1
ATOM 802 C CA . THR A 1 98 ? -4.923 -17.683 1.982 1.00 89.50 98 THR A CA 1
ATOM 803 C C . THR A 1 98 ? -5.009 -16.848 0.708 1.00 89.50 98 THR A C 1
ATOM 805 O O . THR A 1 98 ? -4.655 -17.320 -0.376 1.00 89.50 98 THR A O 1
ATOM 808 N N . TYR A 1 99 ? -5.397 -15.578 0.831 1.00 89.69 99 TYR A N 1
ATOM 809 C CA . TYR A 1 99 ? -5.505 -14.670 -0.301 1.00 89.69 99 TYR A CA 1
ATOM 810 C C . TYR A 1 99 ? -4.159 -14.042 -0.682 1.00 89.69 99 TYR A C 1
ATOM 812 O O . TYR A 1 99 ? -3.371 -13.595 0.156 1.00 89.69 99 TYR A O 1
ATOM 820 N N . ARG A 1 100 ? -3.913 -13.924 -1.992 1.00 92.44 100 ARG A N 1
ATOM 821 C CA . ARG A 1 100 ? -2.779 -13.173 -2.537 1.00 92.44 100 ARG A CA 1
ATOM 822 C C . ARG A 1 100 ? -3.227 -12.258 -3.659 1.00 92.44 100 ARG A C 1
ATOM 824 O O . ARG A 1 100 ? -3.942 -12.673 -4.564 1.00 92.44 100 ARG A O 1
ATOM 831 N N . ASN A 1 101 ? -2.709 -11.033 -3.632 1.00 94.88 101 ASN A N 1
ATOM 832 C CA . ASN A 1 101 ? -2.899 -10.085 -4.722 1.00 94.88 101 ASN A CA 1
ATOM 833 C C . ASN A 1 101 ? -2.434 -10.682 -6.063 1.00 94.88 101 ASN A C 1
ATOM 835 O O . ASN A 1 101 ? -1.355 -11.292 -6.114 1.00 94.88 101 ASN A O 1
ATOM 839 N N . PRO A 1 102 ? -3.189 -10.466 -7.156 1.00 94.38 102 PRO A N 1
ATOM 840 C CA . PRO A 1 102 ? -2.808 -10.962 -8.469 1.00 94.38 102 PRO A CA 1
ATOM 841 C C . PRO A 1 102 ? -1.484 -10.341 -8.923 1.00 94.38 102 PRO A C 1
ATOM 843 O O . PRO A 1 102 ? -1.213 -9.163 -8.679 1.00 94.38 102 PRO A O 1
ATOM 846 N N . LYS A 1 103 ? -0.631 -11.127 -9.589 1.00 93.12 103 LYS A N 1
ATOM 847 C CA . LYS A 1 103 ? 0.700 -10.677 -10.027 1.00 93.12 103 LYS A CA 1
ATOM 848 C C . LYS A 1 103 ? 0.576 -9.744 -11.244 1.00 93.12 103 LYS A C 1
ATOM 850 O O . LYS A 1 103 ? 0.201 -10.229 -12.312 1.00 93.12 103 LYS A O 1
ATOM 855 N N . PRO A 1 104 ? 0.920 -8.447 -11.137 1.00 93.31 104 PRO A N 1
ATOM 856 C CA . PRO A 1 104 ? 0.857 -7.546 -12.283 1.00 93.31 104 PRO A CA 1
ATOM 857 C C . PRO A 1 104 ? 2.035 -7.760 -13.240 1.00 93.31 104 PRO A C 1
ATOM 859 O O . PRO A 1 104 ? 3.100 -8.231 -12.835 1.00 93.31 104 PRO A O 1
ATOM 862 N N . LYS A 1 105 ? 1.867 -7.344 -14.502 1.00 92.44 105 LYS A N 1
ATOM 863 C CA . LYS A 1 105 ? 2.910 -7.414 -15.549 1.00 92.44 105 LYS A CA 1
ATOM 864 C C . LYS A 1 105 ? 3.691 -6.101 -15.743 1.00 92.44 105 LYS A C 1
ATOM 866 O O . LYS A 1 105 ? 4.527 -6.008 -16.638 1.00 92.44 105 LYS A O 1
ATOM 871 N N . LEU A 1 106 ? 3.409 -5.059 -14.955 1.00 93.12 106 LEU A N 1
ATOM 872 C CA . LEU A 1 106 ? 4.038 -3.740 -15.105 1.00 93.12 106 LEU A CA 1
ATOM 873 C C . LEU A 1 106 ? 5.476 -3.719 -14.546 1.00 93.12 106 LEU A C 1
ATOM 875 O O . LEU A 1 106 ? 5.817 -4.441 -13.613 1.00 93.12 106 LEU A O 1
ATOM 879 N N . SER A 1 107 ? 6.325 -2.846 -15.098 1.00 96.12 107 SER A N 1
ATOM 880 C CA . SER A 1 107 ? 7.673 -2.596 -14.567 1.00 96.12 107 SER A CA 1
ATOM 881 C C . SER A 1 107 ? 7.656 -1.550 -13.448 1.00 96.12 107 SER A C 1
ATOM 883 O O . SER A 1 107 ? 6.747 -0.716 -13.379 1.00 96.12 107 SER A O 1
ATOM 885 N N . LEU A 1 108 ? 8.691 -1.527 -12.597 1.00 95.31 108 LEU A N 1
ATOM 886 C CA . LEU A 1 108 ? 8.838 -0.508 -11.548 1.00 95.31 108 LEU A CA 1
ATOM 887 C C . LEU A 1 108 ? 8.844 0.914 -12.125 1.00 95.31 108 LEU A C 1
ATOM 889 O O . LEU A 1 108 ? 8.159 1.792 -11.609 1.00 95.31 108 LEU A O 1
ATOM 893 N N . SER A 1 109 ? 9.589 1.150 -13.208 1.00 94.75 109 SER A N 1
ATOM 894 C CA . SER A 1 109 ? 9.678 2.474 -13.838 1.00 94.75 109 SER A CA 1
ATOM 895 C C . SER A 1 109 ? 8.320 2.959 -14.343 1.00 94.75 109 SER A C 1
ATOM 897 O O . SER A 1 109 ? 7.939 4.098 -14.077 1.00 94.75 109 SER A O 1
ATOM 899 N N . LYS A 1 110 ? 7.558 2.080 -15.009 1.00 95.56 110 LYS A N 1
ATOM 900 C CA . LYS A 1 110 ? 6.200 2.393 -15.471 1.00 95.56 110 LYS A CA 1
ATOM 901 C C . LYS A 1 110 ? 5.255 2.633 -14.292 1.00 95.56 110 LYS A C 1
ATOM 903 O O . LYS A 1 110 ? 4.499 3.598 -14.316 1.00 95.56 110 LYS A O 1
ATOM 908 N N . SER A 1 111 ? 5.361 1.816 -13.246 1.00 96.50 111 SER A N 1
ATOM 909 C CA . SER A 1 111 ? 4.557 1.945 -12.026 1.00 96.50 111 SER A CA 1
ATOM 910 C C . SER A 1 111 ? 4.788 3.289 -11.334 1.00 96.50 111 SER A C 1
ATOM 912 O O . SER A 1 111 ? 3.832 3.986 -11.009 1.00 96.50 111 SER A O 1
ATOM 914 N N . LYS A 1 112 ? 6.052 3.714 -11.182 1.00 95.81 112 LYS A N 1
ATOM 915 C CA . LYS A 1 112 ? 6.390 5.032 -10.621 1.00 95.81 112 LYS A CA 1
ATOM 916 C C . LYS A 1 112 ? 5.758 6.165 -11.422 1.00 95.81 112 LYS A C 1
ATOM 918 O O . LYS A 1 112 ? 5.123 7.029 -10.830 1.00 95.81 112 LYS A O 1
ATOM 923 N N . ARG A 1 113 ? 5.879 6.121 -12.752 1.00 94.38 113 ARG A N 1
ATOM 924 C CA . ARG A 1 113 ? 5.280 7.115 -13.651 1.00 94.38 113 ARG A CA 1
ATOM 925 C C . ARG A 1 113 ? 3.757 7.179 -13.505 1.00 94.38 113 ARG A C 1
ATOM 927 O O . ARG A 1 113 ? 3.223 8.275 -13.399 1.00 94.38 113 ARG A O 1
ATOM 934 N N . ILE A 1 114 ? 3.074 6.034 -13.457 1.00 95.56 114 ILE A N 1
ATOM 935 C CA . ILE A 1 114 ? 1.615 5.977 -13.269 1.00 95.56 114 ILE A CA 1
ATOM 936 C C . ILE A 1 114 ? 1.211 6.629 -11.941 1.00 95.56 114 ILE A C 1
ATOM 938 O O . ILE A 1 114 ? 0.309 7.463 -11.924 1.00 95.56 114 ILE A O 1
ATOM 942 N N . LEU A 1 115 ? 1.894 6.299 -10.839 1.00 95.94 115 LEU A N 1
ATOM 943 C CA . LEU A 1 115 ? 1.583 6.879 -9.529 1.00 95.94 115 LEU A CA 1
ATOM 944 C C . LEU A 1 115 ? 1.917 8.374 -9.456 1.00 95.94 115 LEU A C 1
ATOM 946 O O . LEU A 1 115 ? 1.147 9.145 -8.897 1.00 95.94 115 LEU A O 1
ATOM 950 N N . GLN A 1 116 ? 3.034 8.807 -10.043 1.00 94.62 116 GLN A N 1
ATOM 951 C CA . GLN A 1 116 ? 3.407 10.224 -10.109 1.00 94.62 116 GLN A CA 1
ATOM 952 C C . GLN A 1 116 ? 2.394 11.037 -10.916 1.00 94.62 116 GLN A C 1
ATOM 954 O O . GLN A 1 116 ? 1.947 12.079 -10.442 1.00 94.62 116 GLN A O 1
ATOM 959 N N . GLN A 1 117 ? 1.971 10.522 -12.075 1.00 93.75 117 GLN A N 1
ATOM 960 C CA . GLN A 1 117 ? 0.916 11.123 -12.889 1.00 93.75 117 GLN A CA 1
ATOM 961 C C . GLN A 1 117 ? -0.399 11.205 -12.108 1.00 93.75 117 GLN A C 1
ATOM 963 O O . GLN A 1 117 ? -1.042 12.249 -12.090 1.00 93.75 117 GLN A O 1
ATOM 968 N N . TYR A 1 118 ? -0.779 10.138 -11.399 1.00 94.62 118 TYR A N 1
ATOM 969 C CA . TYR A 1 118 ? -1.965 10.150 -10.542 1.00 94.62 118 TYR A CA 1
ATOM 970 C C . TYR A 1 118 ? -1.872 11.195 -9.419 1.00 94.62 118 TYR A C 1
ATOM 972 O O . TYR A 1 118 ? -2.859 11.852 -9.090 1.00 94.62 118 TYR A O 1
ATOM 980 N N . LEU A 1 119 ? -0.686 11.401 -8.847 1.00 94.06 119 LEU A N 1
AT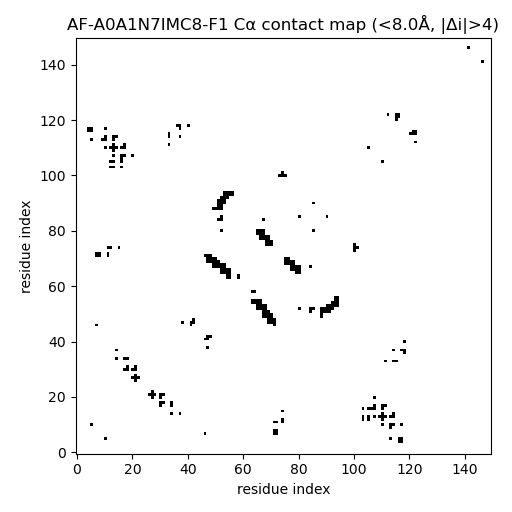OM 981 C CA . LEU A 1 119 ? -0.436 12.429 -7.837 1.00 94.06 119 LEU A CA 1
ATOM 982 C C . LEU A 1 119 ? -0.314 13.850 -8.414 1.00 94.06 119 LEU A C 1
ATOM 984 O O . LEU A 1 119 ? -0.220 14.788 -7.630 1.00 94.06 119 LEU A O 1
ATOM 988 N N . GLY A 1 120 ? -0.329 14.027 -9.739 1.00 89.06 120 GLY A N 1
ATOM 989 C CA . GLY A 1 120 ? -0.114 15.326 -10.387 1.00 89.06 120 GLY A CA 1
ATOM 990 C C . GLY A 1 120 ? 1.327 15.837 -10.271 1.00 89.06 120 GLY A C 1
ATOM 991 O O . GLY A 1 120 ? 1.575 17.031 -10.411 1.00 89.06 120 GLY A O 1
ATOM 992 N N . LYS A 1 121 ? 2.292 14.954 -9.981 1.00 82.00 121 LYS A N 1
ATOM 993 C CA . LYS A 1 121 ? 3.712 15.313 -9.915 1.00 82.00 121 LYS A CA 1
ATOM 994 C C . LYS A 1 121 ? 4.298 15.287 -11.323 1.00 82.00 121 LYS A C 1
ATOM 996 O O . LYS A 1 121 ? 4.321 14.233 -11.959 1.00 82.00 121 LYS A O 1
ATOM 1001 N N . GLN A 1 122 ? 4.795 16.436 -11.781 1.00 62.78 122 GLN A N 1
ATOM 1002 C CA . GLN A 1 122 ? 5.503 16.538 -13.055 1.00 62.78 122 GLN A CA 1
ATOM 1003 C C . GLN A 1 122 ? 6.741 15.639 -13.029 1.00 62.78 122 GLN A C 1
ATOM 1005 O O . GLN A 1 122 ? 7.559 15.680 -12.105 1.00 62.78 122 GLN A O 1
ATOM 1010 N N . ILE A 1 123 ? 6.850 14.777 -14.035 1.00 60.78 123 ILE A N 1
ATOM 1011 C CA . ILE A 1 123 ? 7.964 13.849 -14.162 1.00 60.78 123 ILE A CA 1
ATOM 1012 C C . ILE A 1 123 ? 9.104 14.638 -14.795 1.00 60.78 123 ILE A C 1
ATOM 1014 O O . ILE A 1 123 ? 9.205 14.712 -16.016 1.00 60.78 123 ILE A O 1
ATOM 1018 N N . ASN A 1 124 ? 9.990 15.200 -13.974 1.00 54.41 124 ASN A N 1
ATOM 1019 C CA . ASN A 1 124 ? 11.290 15.662 -14.452 1.00 54.41 124 ASN A CA 1
ATOM 1020 C C . ASN A 1 124 ? 12.147 14.426 -14.758 1.00 54.41 124 ASN A C 1
ATOM 1022 O O . ASN A 1 124 ? 13.086 14.095 -14.035 1.00 54.41 124 ASN A O 1
ATOM 1026 N N . THR A 1 125 ? 11.796 13.672 -15.800 1.00 55.16 125 THR A N 1
ATOM 1027 C CA . THR A 1 125 ? 12.756 12.772 -16.426 1.00 55.16 125 THR A CA 1
ATOM 1028 C C . THR A 1 125 ? 13.774 13.673 -17.087 1.00 55.16 125 THR A C 1
ATOM 1030 O O . THR A 1 125 ? 13.564 14.106 -18.218 1.00 55.16 125 THR A O 1
ATOM 1033 N N . ALA A 1 126 ? 14.860 13.976 -16.372 1.00 52.22 126 ALA A N 1
ATOM 1034 C CA . ALA A 1 126 ? 16.065 14.442 -17.032 1.00 52.22 126 ALA A CA 1
ATOM 1035 C C . ALA A 1 126 ? 16.312 13.473 -18.201 1.00 52.22 126 ALA A C 1
ATOM 1037 O O . ALA A 1 126 ? 16.278 12.250 -17.975 1.00 52.22 126 ALA A O 1
ATOM 1038 N N . PRO A 1 127 ? 16.431 13.967 -19.445 1.00 49.84 127 PRO A N 1
ATOM 1039 C CA . PRO A 1 127 ? 16.702 13.100 -20.574 1.00 49.84 127 PRO A CA 1
ATOM 1040 C C . PRO A 1 127 ? 17.948 12.302 -20.212 1.00 49.84 127 PRO A C 1
ATOM 1042 O O . PRO A 1 127 ? 18.971 12.873 -19.836 1.00 49.84 127 PRO A O 1
ATOM 1045 N N . ARG A 1 128 ? 17.842 10.969 -20.234 1.00 56.44 128 ARG A N 1
ATOM 1046 C CA . ARG A 1 128 ? 19.041 10.142 -20.124 1.00 56.44 128 ARG A CA 1
ATOM 1047 C C . ARG A 1 128 ? 19.937 10.597 -21.273 1.00 56.44 128 ARG A C 1
ATOM 1049 O O . ARG A 1 128 ? 19.451 10.538 -22.406 1.00 56.44 128 ARG A O 1
ATOM 1056 N N . PRO A 1 129 ? 21.170 11.068 -21.024 1.00 52.84 129 PRO A N 1
ATOM 1057 C CA . PRO A 1 129 ? 22.090 11.290 -22.123 1.00 52.84 129 PRO A CA 1
ATOM 1058 C C . PRO A 1 129 ? 22.152 9.969 -22.885 1.00 52.84 129 PRO A C 1
ATOM 1060 O O . PRO A 1 129 ? 22.376 8.908 -22.293 1.00 52.84 129 PRO A O 1
ATOM 1063 N N . SER A 1 130 ? 21.792 10.010 -24.167 1.00 56.66 130 SER A N 1
ATOM 1064 C CA . SER A 1 130 ? 21.894 8.843 -25.028 1.00 56.66 130 SER A CA 1
ATOM 1065 C C . SER A 1 130 ? 23.348 8.397 -24.976 1.00 56.66 130 SER A C 1
ATOM 1067 O O . SER A 1 130 ? 24.217 9.105 -25.473 1.00 56.66 130 SER A O 1
ATOM 1069 N N . ALA A 1 131 ? 23.625 7.231 -24.391 1.00 56.09 131 ALA A N 1
ATOM 1070 C CA . ALA A 1 131 ? 24.966 6.646 -24.421 1.00 56.09 131 ALA A CA 1
ATOM 1071 C C . ALA A 1 131 ? 25.430 6.324 -25.861 1.00 56.09 131 ALA A C 1
ATOM 1073 O O . ALA A 1 131 ? 26.585 5.976 -26.072 1.00 56.09 131 ALA A O 1
ATOM 1074 N N . TYR A 1 132 ? 24.536 6.471 -26.848 1.00 55.88 132 TYR A N 1
ATOM 1075 C CA . TYR A 1 132 ? 24.776 6.266 -28.274 1.00 55.88 132 TYR A CA 1
ATOM 1076 C C . TYR A 1 132 ? 24.677 7.560 -29.101 1.00 55.88 132 TYR A C 1
ATOM 1078 O O . TYR A 1 132 ? 24.542 7.505 -30.319 1.00 55.88 132 TYR A O 1
ATOM 1086 N N . GLY A 1 133 ? 24.706 8.736 -28.469 1.00 53.94 133 GLY A N 1
ATOM 1087 C CA . GLY A 1 133 ? 24.824 10.020 -29.160 1.00 53.94 133 GLY A CA 1
ATOM 1088 C C . GLY A 1 133 ? 26.173 10.652 -28.843 1.00 53.94 133 GLY A C 1
ATOM 1089 O O . GLY A 1 133 ? 26.412 10.982 -27.692 1.00 53.94 133 GLY A O 1
ATOM 1090 N N . SER A 1 134 ? 27.012 10.820 -29.870 1.00 56.06 134 SER A N 1
ATOM 1091 C CA . SER A 1 134 ? 28.301 11.537 -29.872 1.00 56.06 134 SER A CA 1
ATOM 1092 C C . SER A 1 134 ? 29.530 10.834 -29.258 1.00 56.06 134 SER A C 1
ATOM 1094 O O . SER A 1 134 ? 30.213 11.394 -28.407 1.00 56.06 134 SER A O 1
ATOM 1096 N N . MET A 1 135 ? 29.889 9.646 -29.763 1.00 51.34 135 MET A N 1
ATOM 1097 C CA . MET A 1 135 ? 31.314 9.249 -29.852 1.00 51.34 135 MET A CA 1
ATOM 1098 C C . MET A 1 135 ? 31.922 9.481 -31.244 1.00 51.34 135 MET A C 1
ATOM 1100 O O . MET A 1 135 ? 33.124 9.332 -31.422 1.00 51.34 135 MET A O 1
ATOM 1104 N N . LEU A 1 136 ? 31.128 9.914 -32.226 1.00 53.66 136 LEU A N 1
ATOM 1105 C CA . LEU A 1 136 ? 31.655 10.493 -33.460 1.00 53.66 136 LEU A CA 1
ATOM 1106 C C . LEU A 1 136 ? 31.776 11.996 -33.250 1.00 53.66 136 LEU A C 1
ATOM 1108 O O . LEU A 1 136 ? 30.965 12.794 -33.715 1.00 53.66 136 LEU A O 1
ATOM 1112 N N . GLY A 1 137 ? 32.795 12.363 -32.471 1.00 48.97 137 GLY A N 1
ATOM 1113 C CA . GLY A 1 137 ? 33.398 13.672 -32.622 1.00 48.97 137 GLY A CA 1
ATOM 1114 C C . GLY 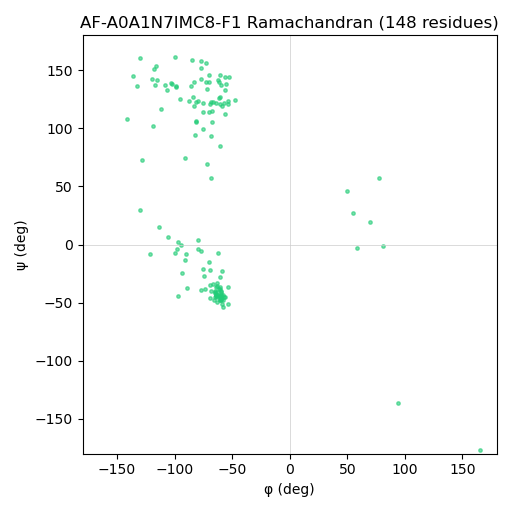A 1 137 ? 33.767 13.854 -34.090 1.00 48.97 137 GLY A C 1
ATOM 1115 O O . GLY A 1 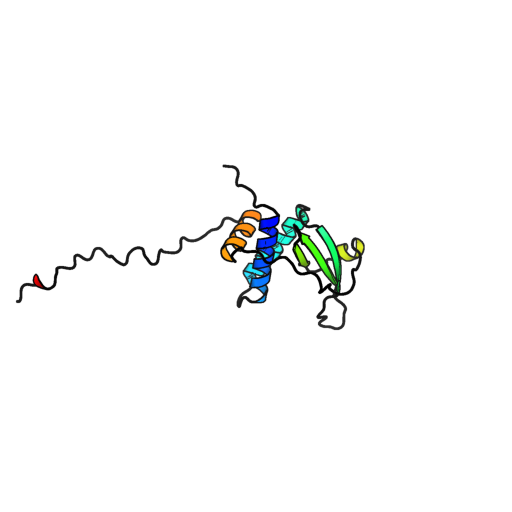137 ? 34.155 12.903 -34.767 1.00 48.97 137 GLY A O 1
ATOM 1116 N N . ASN A 1 138 ? 33.617 15.079 -34.572 1.00 57.72 138 ASN A N 1
ATOM 1117 C CA . ASN A 1 138 ? 33.999 15.516 -35.906 1.00 57.72 138 ASN A CA 1
ATOM 1118 C C . ASN A 1 138 ? 35.542 15.503 -36.039 1.00 57.72 138 ASN A C 1
ATOM 1120 O O . ASN A 1 138 ? 36.176 16.530 -36.260 1.00 57.72 138 ASN A O 1
ATOM 1124 N N . GLN A 1 139 ? 36.176 14.354 -35.801 1.00 57.38 139 GLN A N 1
ATOM 1125 C CA . GLN A 1 139 ? 37.585 14.132 -36.064 1.00 57.38 139 GLN A CA 1
ATOM 1126 C C . GLN A 1 139 ? 37.694 13.812 -37.546 1.00 57.38 139 GLN A C 1
ATOM 1128 O O . GLN A 1 139 ? 37.342 12.723 -37.994 1.00 57.38 139 GLN A O 1
ATOM 1133 N N . GLN A 1 140 ? 38.189 14.781 -38.310 1.00 60.91 140 GLN A N 1
ATOM 1134 C CA . GLN A 1 140 ? 38.810 14.511 -39.597 1.00 60.91 140 GLN A CA 1
ATOM 1135 C C . GLN A 1 140 ? 40.019 13.599 -39.344 1.00 60.91 140 GLN A C 1
ATOM 1137 O O . GLN A 1 140 ? 41.144 14.052 -39.143 1.00 60.91 140 GLN A O 1
ATOM 1142 N N . VAL A 1 141 ? 39.775 12.291 -39.267 1.00 58.56 141 VAL A N 1
ATOM 1143 C CA . VAL A 1 141 ? 40.831 11.288 -39.203 1.00 58.56 141 VAL A CA 1
ATOM 1144 C C . VAL A 1 141 ? 41.397 11.181 -40.609 1.00 58.56 141 VAL A C 1
ATOM 1146 O O . VAL A 1 141 ? 40.812 10.540 -41.478 1.00 58.56 141 VAL A O 1
ATOM 1149 N N . VAL A 1 142 ? 42.527 11.846 -40.846 1.00 62.41 142 VAL A N 1
ATOM 1150 C CA . VAL A 1 142 ? 43.284 11.660 -42.084 1.00 62.41 142 VAL A CA 1
ATOM 1151 C C . VAL A 1 142 ? 43.778 10.205 -42.100 1.00 62.41 142 VAL A C 1
ATOM 1153 O O . VAL A 1 142 ? 44.459 9.798 -41.147 1.00 62.41 142 VAL A O 1
ATOM 1156 N N . PRO A 1 143 ? 43.426 9.396 -43.116 1.00 58.84 143 PRO A N 1
ATOM 1157 C CA . PRO A 1 143 ? 43.806 7.990 -43.178 1.00 58.84 143 PRO A CA 1
ATOM 1158 C C . PRO A 1 143 ? 45.327 7.810 -43.090 1.00 58.84 143 PRO A C 1
ATOM 1160 O O . PRO A 1 143 ? 46.100 8.626 -43.596 1.00 58.84 143 PRO A O 1
ATOM 1163 N N . TRP A 1 144 ? 45.780 6.745 -42.423 1.00 57.00 144 TRP A N 1
ATOM 1164 C CA . TRP A 1 144 ? 47.199 6.551 -42.081 1.00 57.00 144 TRP A CA 1
ATOM 1165 C C . TRP A 1 144 ? 48.142 6.524 -43.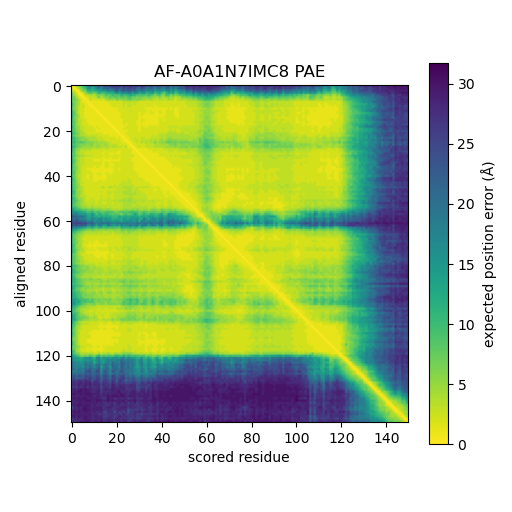301 1.00 57.00 144 TRP A C 1
ATOM 1167 O O . TRP A 1 144 ? 49.325 6.826 -43.172 1.00 57.00 144 TRP A O 1
ATOM 1177 N N . ASN A 1 145 ? 47.607 6.213 -44.483 1.00 71.00 145 ASN A N 1
ATOM 1178 C CA . ASN A 1 145 ? 48.310 6.155 -45.764 1.00 71.00 145 ASN A CA 1
ATOM 1179 C C . ASN A 1 145 ? 48.530 7.531 -46.429 1.00 71.00 145 ASN A C 1
ATOM 1181 O O . ASN A 1 145 ? 49.181 7.591 -47.467 1.00 71.00 145 ASN A O 1
ATOM 1185 N N . GLN A 1 146 ? 48.021 8.624 -45.852 1.00 66.62 146 GLN A N 1
ATOM 1186 C CA . GLN A 1 146 ? 48.190 9.992 -46.368 1.00 66.62 146 GLN A CA 1
ATOM 1187 C C . GLN A 1 146 ? 49.178 10.843 -45.550 1.00 66.62 146 GLN A C 1
ATOM 1189 O O . GLN A 1 146 ? 49.323 12.041 -45.793 1.00 66.62 146 GLN A O 1
ATOM 1194 N N . ARG A 1 147 ? 49.881 10.258 -44.571 1.00 66.75 147 ARG A N 1
ATOM 1195 C CA . ARG A 1 147 ? 50.889 10.986 -43.785 1.00 66.75 147 ARG A CA 1
ATOM 1196 C C . ARG A 1 147 ? 52.205 11.060 -44.562 1.00 66.75 147 ARG A C 1
ATOM 1198 O O . ARG A 1 147 ? 52.918 10.066 -44.673 1.00 66.75 147 ARG A O 1
ATOM 1205 N N . VAL A 1 148 ? 52.523 12.241 -45.090 1.00 68.00 148 VAL A N 1
ATOM 1206 C CA . VAL A 1 148 ? 53.812 12.530 -45.739 1.00 68.00 148 VAL A CA 1
ATOM 1207 C C . VAL A 1 148 ? 54.939 12.321 -44.721 1.00 68.00 148 VAL A C 1
ATOM 1209 O O . VAL A 1 148 ? 54.946 12.952 -43.664 1.00 68.00 148 VAL A O 1
ATOM 1212 N N . ARG A 1 149 ? 55.874 11.411 -45.023 1.00 58.78 149 ARG A N 1
ATOM 1213 C CA . ARG A 1 149 ? 57.092 11.206 -44.227 1.00 58.78 149 ARG A CA 1
ATOM 1214 C C . ARG A 1 149 ? 57.989 12.442 -44.371 1.00 58.78 149 ARG A C 1
ATOM 1216 O O . ARG A 1 149 ? 58.326 12.804 -45.495 1.00 58.78 149 ARG A O 1
ATOM 1223 N N . ARG A 1 150 ? 58.329 13.078 -43.249 1.00 58.94 150 ARG A N 1
ATOM 1224 C CA . ARG A 1 150 ? 59.471 13.995 -43.144 1.00 58.94 150 ARG A CA 1
ATOM 1225 C C . ARG A 1 150 ? 60.692 13.219 -42.686 1.00 58.94 150 ARG A C 1
ATOM 1227 O O . ARG A 1 150 ? 60.490 12.278 -41.885 1.00 58.94 150 ARG A O 1
#

Radius of gyration: 24.55 Å; Cα contacts (8 Å, |Δi|>4): 169; chains: 1; bounding box: 75×36×70 Å